Protein AF-A0A3D2M8U8-F1 (afdb_monomer_lite)

Structure (mmCIF, N/CA/C/O backbone):
data_AF-A0A3D2M8U8-F1
#
_entry.id   AF-A0A3D2M8U8-F1
#
loop_
_atom_site.group_PDB
_atom_site.id
_atom_site.type_symbol
_atom_site.label_atom_id
_atom_site.label_alt_id
_atom_site.label_comp_id
_atom_site.label_asym_id
_atom_site.label_entity_id
_atom_site.label_seq_id
_atom_site.pdbx_PDB_ins_code
_atom_site.Cartn_x
_atom_site.Cartn_y
_atom_site.Cartn_z
_atom_site.occupancy
_atom_site.B_iso_or_equiv
_atom_site.auth_seq_id
_atom_site.auth_comp_id
_atom_site.auth_asym_id
_atom_site.auth_atom_id
_atom_site.pdbx_PDB_model_num
ATOM 1 N N . ASP A 1 1 ? -4.010 27.817 -15.204 1.00 66.69 1 ASP A N 1
ATOM 2 C CA . ASP A 1 1 ? -3.004 28.744 -15.744 1.00 66.69 1 ASP A CA 1
ATOM 3 C C . ASP A 1 1 ? -1.740 27.950 -16.060 1.00 66.69 1 ASP A C 1
ATOM 5 O O . ASP A 1 1 ? -1.414 27.057 -15.284 1.00 66.69 1 ASP A O 1
ATOM 9 N N . SER A 1 2 ? -1.102 28.174 -17.210 1.00 85.62 2 SER A N 1
ATOM 10 C CA . SER A 1 2 ? 0.098 27.435 -17.649 1.00 85.62 2 SER A CA 1
ATOM 11 C C . SER A 1 2 ? 0.941 28.288 -18.600 1.00 85.62 2 SER A C 1
ATOM 13 O O . SER A 1 2 ? 0.412 28.808 -19.581 1.00 85.62 2 SER A O 1
ATOM 15 N N . ILE A 1 3 ? 2.248 28.400 -18.341 1.00 85.50 3 ILE A N 1
ATOM 16 C CA . ILE A 1 3 ? 3.205 29.137 -19.183 1.00 85.50 3 ILE A CA 1
ATOM 17 C C . ILE A 1 3 ? 3.932 28.210 -20.168 1.00 85.50 3 ILE A C 1
ATOM 19 O O . ILE A 1 3 ? 3.956 26.991 -19.999 1.00 85.50 3 ILE A O 1
ATOM 23 N N . ARG A 1 4 ? 4.545 28.790 -21.207 1.00 80.75 4 ARG A N 1
ATOM 24 C CA . ARG A 1 4 ? 5.290 28.039 -22.228 1.00 80.75 4 ARG A CA 1
ATOM 25 C C . ARG A 1 4 ? 6.504 27.329 -21.615 1.00 80.75 4 ARG A C 1
ATOM 27 O O . ARG A 1 4 ? 7.281 27.945 -20.892 1.00 80.75 4 ARG A O 1
ATOM 34 N N . ALA A 1 5 ? 6.678 26.051 -21.947 1.00 79.88 5 ALA A N 1
ATOM 35 C CA . ALA A 1 5 ? 7.803 25.250 -21.475 1.00 79.88 5 ALA A CA 1
ATOM 36 C C . ALA A 1 5 ? 9.150 25.786 -21.994 1.00 79.88 5 ALA A C 1
ATOM 38 O O . ALA A 1 5 ? 9.276 26.140 -23.168 1.00 79.88 5 ALA A O 1
ATOM 39 N N . ALA A 1 6 ? 10.156 25.809 -21.115 1.00 79.38 6 ALA A N 1
ATOM 40 C CA . ALA A 1 6 ? 11.517 26.241 -21.438 1.00 79.38 6 ALA A CA 1
ATOM 41 C C . ALA A 1 6 ? 12.310 25.202 -22.260 1.00 79.38 6 ALA A C 1
ATOM 43 O O . ALA A 1 6 ? 13.273 25.557 -22.932 1.00 79.38 6 ALA A O 1
ATOM 44 N N . ILE A 1 7 ? 11.900 23.929 -22.225 1.00 70.75 7 ILE A N 1
ATOM 45 C CA . ILE A 1 7 ? 12.512 22.803 -22.945 1.00 70.75 7 ILE A CA 1
ATOM 46 C C . ILE A 1 7 ? 11.401 22.081 -23.716 1.00 70.75 7 ILE A C 1
ATOM 48 O O . ILE A 1 7 ? 10.282 21.967 -23.211 1.00 70.75 7 ILE A O 1
ATOM 52 N N . SER A 1 8 ? 11.692 21.620 -24.940 1.00 65.94 8 SER A N 1
ATOM 53 C CA . SER A 1 8 ? 10.714 20.874 -25.740 1.00 65.94 8 SER A CA 1
ATOM 54 C C . SER A 1 8 ? 10.258 19.609 -24.992 1.00 65.94 8 SER A C 1
ATOM 56 O O . SER A 1 8 ? 11.112 18.837 -24.550 1.00 65.94 8 SER A O 1
ATOM 58 N N . PRO A 1 9 ? 8.942 19.354 -24.871 1.00 64.75 9 PRO A N 1
ATOM 59 C CA . PRO A 1 9 ? 8.404 18.166 -24.205 1.00 64.75 9 PRO A CA 1
ATOM 60 C C . PRO A 1 9 ? 8.721 16.840 -24.927 1.00 64.75 9 PRO A C 1
ATOM 62 O O . PRO A 1 9 ? 8.415 15.774 -24.393 1.00 64.75 9 PRO A O 1
ATOM 65 N N . ASP A 1 10 ? 9.341 16.881 -26.111 1.00 65.06 10 ASP A N 1
ATOM 66 C CA . ASP A 1 10 ? 9.579 15.700 -26.952 1.00 65.06 10 ASP A CA 1
ATOM 67 C C . ASP A 1 10 ? 10.734 14.790 -26.505 1.00 65.06 10 ASP A C 1
ATOM 69 O O . ASP A 1 10 ? 10.856 13.676 -27.009 1.00 65.06 10 ASP A O 1
ATOM 73 N N . MET A 1 11 ? 11.547 15.179 -25.520 1.00 70.62 11 MET A N 1
ATOM 74 C CA . MET A 1 11 ? 12.646 14.334 -25.027 1.00 70.62 11 MET A CA 1
ATOM 75 C C . MET A 1 11 ? 12.288 13.641 -23.708 1.00 70.62 11 MET A C 1
ATOM 77 O O . MET A 1 11 ? 12.948 13.842 -22.692 1.00 70.62 11 MET A O 1
ATOM 81 N N . ASN A 1 12 ? 11.245 12.803 -23.709 1.00 81.31 12 ASN A N 1
ATOM 82 C CA . ASN A 1 12 ? 11.076 11.796 -22.657 1.00 81.31 12 ASN A CA 1
ATOM 83 C C . ASN A 1 12 ? 11.647 10.453 -23.151 1.00 81.31 12 ASN A C 1
ATOM 85 O O . ASN A 1 12 ? 10.945 9.735 -23.873 1.00 81.31 12 ASN A O 1
ATOM 89 N N . PRO A 1 13 ? 12.880 10.081 -22.753 1.00 83.44 13 PRO A N 1
ATOM 90 C CA . PRO A 1 13 ? 13.528 8.858 -23.228 1.00 83.44 13 PRO A CA 1
ATOM 91 C C . PRO A 1 13 ? 12.806 7.585 -22.768 1.00 83.44 13 PRO A C 1
ATOM 93 O O . PRO A 1 13 ? 13.017 6.528 -23.347 1.00 83.44 13 PRO A O 1
ATOM 96 N N . PHE A 1 14 ? 11.922 7.672 -21.769 1.00 87.25 14 PHE A N 1
ATOM 97 C CA . PHE A 1 14 ? 11.178 6.531 -21.238 1.00 87.25 14 PHE A CA 1
ATOM 98 C C . PHE A 1 14 ? 9.854 6.283 -21.966 1.00 87.25 14 PHE A C 1
ATOM 100 O O . PHE A 1 14 ? 9.321 5.176 -21.901 1.00 87.25 14 PHE A O 1
ATOM 107 N N . LYS A 1 15 ? 9.319 7.289 -22.674 1.00 90.00 15 LYS A N 1
ATOM 108 C CA . LYS A 1 15 ? 7.995 7.242 -23.318 1.00 90.00 15 LYS A CA 1
ATOM 109 C C . LYS A 1 15 ? 7.766 5.996 -24.193 1.00 90.00 15 LYS A C 1
ATOM 111 O O . LYS A 1 15 ? 6.677 5.435 -24.080 1.00 90.00 15 LYS A O 1
ATOM 116 N N . PRO A 1 16 ? 8.736 5.514 -24.998 1.00 90.81 16 PRO A N 1
ATOM 117 C CA . PRO A 1 16 ? 8.553 4.303 -25.807 1.00 90.81 16 PRO A CA 1
ATOM 118 C C . PRO A 1 16 ? 8.338 3.025 -24.985 1.00 90.81 16 PRO A C 1
ATOM 120 O O . PRO A 1 16 ? 7.765 2.063 -25.485 1.00 90.81 16 PRO A O 1
ATOM 123 N N . PHE A 1 17 ? 8.789 3.011 -23.731 1.00 93.62 17 PHE A N 1
ATOM 124 C CA . PHE A 1 17 ? 8.821 1.824 -22.879 1.00 93.62 17 PHE A CA 1
ATOM 125 C C . PHE A 1 17 ? 7.648 1.762 -21.893 1.00 93.62 17 PHE A C 1
ATOM 127 O O . PHE A 1 17 ? 7.346 0.688 -21.380 1.00 93.62 17 PHE A O 1
ATOM 134 N N . LEU A 1 18 ? 6.972 2.888 -21.627 1.00 94.06 18 LEU A N 1
ATOM 135 C CA . LEU A 1 18 ? 5.972 2.996 -20.555 1.00 94.06 18 LEU A CA 1
ATOM 136 C C . LEU A 1 18 ? 4.838 1.971 -20.668 1.00 94.06 18 LEU A C 1
ATOM 138 O O . LEU A 1 18 ? 4.441 1.411 -19.652 1.00 94.06 18 LEU A O 1
ATOM 142 N N . THR A 1 19 ? 4.329 1.712 -21.875 1.00 95.94 19 THR A N 1
ATOM 143 C CA . THR A 1 19 ? 3.234 0.748 -22.083 1.00 95.94 19 THR A CA 1
ATOM 144 C C . THR A 1 19 ? 3.642 -0.667 -21.672 1.00 95.94 19 THR A C 1
ATOM 146 O O . THR A 1 19 ? 2.922 -1.315 -20.917 1.00 95.94 19 THR A O 1
ATOM 149 N N . GLU A 1 20 ? 4.812 -1.127 -22.119 1.00 96.38 20 GLU A N 1
ATOM 150 C CA . GLU A 1 20 ? 5.330 -2.465 -21.806 1.00 96.38 20 GLU A CA 1
ATOM 151 C C . GLU A 1 20 ? 5.696 -2.589 -20.322 1.00 96.38 20 GLU A C 1
ATOM 153 O O . GLU A 1 20 ? 5.312 -3.553 -19.663 1.00 96.38 20 GLU A O 1
ATOM 158 N N . LEU A 1 21 ? 6.395 -1.590 -19.767 1.00 97.56 21 LEU A N 1
ATOM 159 C CA . LEU A 1 21 ? 6.767 -1.581 -18.350 1.00 97.56 21 LEU A CA 1
ATOM 160 C C . LEU A 1 21 ? 5.536 -1.614 -17.445 1.00 97.56 21 LEU A C 1
ATOM 162 O O . LEU A 1 21 ? 5.525 -2.338 -16.450 1.00 97.56 21 LEU A O 1
ATOM 166 N N . LYS A 1 22 ? 4.482 -0.877 -17.814 1.00 97.75 22 LYS A N 1
ATOM 167 C CA . LYS A 1 22 ? 3.210 -0.887 -17.094 1.00 97.75 22 LYS A CA 1
ATOM 168 C C . LYS A 1 22 ? 2.547 -2.262 -17.149 1.00 97.75 22 LYS A C 1
ATOM 170 O O . LYS A 1 22 ? 2.169 -2.766 -16.099 1.00 97.75 22 LYS A O 1
ATOM 175 N N . ALA A 1 23 ? 2.471 -2.893 -18.321 1.00 98.19 23 ALA A N 1
ATOM 176 C CA . ALA A 1 23 ? 1.875 -4.223 -18.456 1.00 98.19 23 ALA A CA 1
ATOM 177 C C . ALA A 1 23 ? 2.612 -5.282 -17.614 1.00 98.19 23 ALA A C 1
ATOM 179 O O . ALA A 1 23 ? 1.981 -6.090 -16.934 1.00 98.19 23 ALA A O 1
ATOM 180 N N . ARG A 1 24 ? 3.952 -5.257 -17.604 1.00 98.06 24 ARG A N 1
ATOM 181 C CA . ARG A 1 24 ? 4.762 -6.173 -16.780 1.00 98.06 24 ARG A CA 1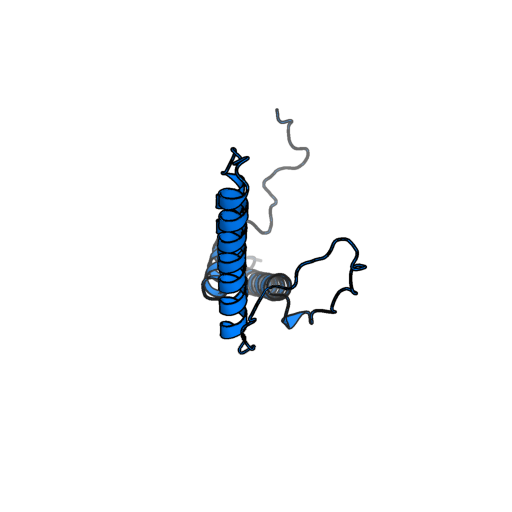
ATOM 182 C C . ARG A 1 24 ? 4.599 -5.930 -15.287 1.00 98.06 24 ARG A C 1
ATOM 184 O O . ARG A 1 24 ? 4.499 -6.889 -14.524 1.00 98.06 24 ARG A O 1
ATOM 191 N N . HIS A 1 25 ? 4.578 -4.663 -14.883 1.00 98.12 25 HIS A N 1
ATOM 192 C CA . HIS A 1 25 ? 4.306 -4.271 -13.508 1.00 98.12 25 HIS A CA 1
ATOM 193 C C . HIS A 1 25 ? 2.931 -4.769 -13.056 1.00 98.12 25 HIS A C 1
ATOM 195 O O . HIS A 1 25 ? 2.838 -5.461 -12.047 1.00 98.12 25 HIS A O 1
ATOM 201 N N . GLU A 1 26 ? 1.880 -4.478 -13.826 1.00 98.06 26 GLU A N 1
ATOM 202 C CA . GLU A 1 26 ? 0.510 -4.911 -13.532 1.00 98.06 26 GLU A CA 1
ATOM 203 C C . GLU A 1 26 ? 0.425 -6.436 -13.418 1.00 98.06 26 GLU A C 1
ATOM 205 O O . GLU A 1 26 ? -0.136 -6.941 -12.451 1.00 98.06 26 GLU A O 1
ATOM 210 N N . ALA A 1 27 ? 1.058 -7.181 -14.329 1.00 98.00 27 ALA A N 1
ATOM 211 C CA . ALA A 1 27 ? 1.087 -8.641 -14.267 1.00 98.00 27 ALA A CA 1
ATOM 212 C C . ALA A 1 27 ? 1.742 -9.183 -12.982 1.00 98.00 27 ALA A C 1
ATOM 214 O O . ALA A 1 27 ? 1.296 -10.199 -12.453 1.00 98.00 27 ALA A O 1
ATOM 215 N N . ARG A 1 28 ? 2.787 -8.524 -12.460 1.00 97.19 28 ARG A N 1
ATOM 216 C CA . ARG A 1 28 ? 3.452 -8.941 -11.212 1.00 97.19 28 ARG A CA 1
ATOM 217 C C . ARG A 1 28 ? 2.685 -8.545 -9.961 1.00 97.19 28 ARG A C 1
ATOM 219 O O . ARG A 1 28 ? 2.728 -9.277 -8.975 1.00 97.19 28 ARG A O 1
ATOM 226 N N . THR A 1 29 ? 2.052 -7.377 -9.971 1.00 97.94 29 THR A N 1
ATOM 227 C CA . THR A 1 29 ? 1.417 -6.812 -8.777 1.00 97.94 29 THR A CA 1
ATOM 228 C C . THR A 1 29 ? -0.045 -7.199 -8.630 1.00 97.94 29 THR A C 1
ATOM 230 O O . THR A 1 29 ? -0.566 -7.093 -7.523 1.00 97.94 29 THR A O 1
ATOM 233 N N . ASN A 1 30 ? -0.696 -7.699 -9.688 1.00 97.25 30 ASN A N 1
ATOM 234 C CA . ASN A 1 30 ? -2.116 -8.055 -9.662 1.00 97.25 30 ASN A CA 1
ATOM 235 C C . ASN A 1 30 ? -2.476 -9.011 -8.515 1.00 97.25 30 ASN A C 1
ATOM 237 O O . ASN A 1 30 ? -3.431 -8.746 -7.783 1.00 97.25 30 ASN A O 1
ATOM 241 N N . ASP A 1 31 ? -1.665 -10.058 -8.340 1.00 93.56 31 ASP A N 1
ATOM 242 C CA . ASP A 1 31 ? -1.870 -11.117 -7.343 1.00 93.56 31 ASP A CA 1
ATOM 243 C C . ASP A 1 31 ? -0.831 -11.071 -6.206 1.00 93.56 31 ASP A C 1
ATOM 245 O O . ASP A 1 31 ? -0.752 -11.987 -5.386 1.00 93.56 31 ASP A O 1
ATOM 249 N N . ASN A 1 32 ? -0.004 -10.021 -6.145 1.00 96.81 32 ASN A N 1
ATOM 250 C CA . ASN A 1 32 ? 0.972 -9.871 -5.072 1.00 96.81 32 ASN A CA 1
ATOM 251 C C . ASN A 1 32 ? 0.259 -9.468 -3.762 1.00 96.81 32 ASN A C 1
ATOM 253 O O . ASN A 1 32 ? -0.425 -8.440 -3.755 1.00 96.81 32 ASN A O 1
ATOM 257 N N . PRO A 1 33 ? 0.443 -10.206 -2.650 1.00 97.12 33 PRO A N 1
ATOM 258 C CA . PRO A 1 33 ? -0.274 -9.943 -1.402 1.00 97.12 33 PRO A CA 1
ATOM 259 C C . PRO A 1 33 ? -0.107 -8.527 -0.847 1.00 97.12 33 PRO A C 1
ATOM 261 O O . PRO A 1 33 ? -1.084 -7.951 -0.371 1.00 97.12 33 PRO A O 1
ATOM 264 N N . ASP A 1 34 ? 1.093 -7.946 -0.934 1.00 96.44 34 ASP A N 1
ATOM 265 C CA . ASP A 1 34 ? 1.360 -6.595 -0.436 1.00 96.44 34 ASP A CA 1
ATOM 266 C C . ASP A 1 34 ? 0.603 -5.543 -1.256 1.00 96.44 34 ASP A C 1
ATOM 268 O O . ASP A 1 34 ? -0.048 -4.664 -0.692 1.00 96.44 34 ASP A O 1
ATOM 272 N N . PHE A 1 35 ? 0.609 -5.666 -2.587 1.00 97.81 35 PHE A N 1
ATOM 273 C CA . PHE A 1 35 ? -0.113 -4.742 -3.469 1.00 97.81 35 PHE A CA 1
ATOM 274 C C . PHE A 1 35 ? -1.634 -4.895 -3.365 1.00 97.81 35 PHE A C 1
ATOM 276 O O . PHE A 1 35 ? -2.351 -3.890 -3.402 1.00 97.81 35 PHE A O 1
ATOM 283 N N . VAL A 1 36 ? -2.135 -6.125 -3.199 1.00 97.50 36 VAL A N 1
ATOM 284 C CA . VAL A 1 36 ? -3.554 -6.386 -2.911 1.00 97.50 36 VAL A CA 1
ATOM 285 C C . VAL A 1 36 ? -3.948 -5.709 -1.598 1.00 97.50 36 VAL A C 1
ATOM 287 O O . VAL A 1 36 ? -4.881 -4.907 -1.586 1.00 97.50 36 VAL A O 1
ATOM 290 N N . PHE A 1 37 ? -3.180 -5.931 -0.527 1.00 97.50 37 PHE A N 1
ATOM 291 C CA . PHE A 1 37 ? -3.409 -5.297 0.770 1.00 97.50 37 PHE A CA 1
ATOM 292 C C . PHE A 1 37 ? -3.411 -3.767 0.682 1.00 97.50 37 PHE A C 1
ATOM 294 O O . PHE A 1 37 ? -4.317 -3.125 1.215 1.00 97.50 37 PHE A O 1
ATOM 301 N N . THR A 1 38 ? -2.442 -3.155 -0.011 1.00 96.75 38 THR A N 1
ATOM 302 C CA . THR A 1 38 ? -2.414 -1.694 -0.171 1.00 96.75 38 THR A CA 1
ATOM 303 C C . THR A 1 38 ? -3.653 -1.186 -0.905 1.00 96.75 38 THR A C 1
ATOM 305 O O . THR A 1 38 ? -4.245 -0.194 -0.478 1.00 96.75 38 THR A O 1
ATOM 308 N N . ARG A 1 39 ? -4.071 -1.840 -1.996 1.00 97.88 39 ARG A N 1
ATOM 309 C CA . ARG A 1 39 ? -5.256 -1.426 -2.761 1.00 97.88 39 ARG A CA 1
ATOM 310 C C . ARG A 1 39 ? -6.528 -1.524 -1.922 1.00 97.88 39 ARG A C 1
ATOM 312 O O . ARG A 1 39 ? -7.326 -0.588 -1.931 1.00 97.88 39 ARG A O 1
ATOM 319 N N . ASP A 1 40 ? -6.687 -2.601 -1.165 1.00 98.00 40 ASP A N 1
ATOM 320 C CA . ASP A 1 40 ? -7.860 -2.803 -0.313 1.00 98.00 40 ASP A CA 1
ATOM 321 C C . ASP A 1 40 ? -7.873 -1.822 0.869 1.00 98.00 40 ASP A C 1
ATOM 323 O O . ASP A 1 40 ? -8.913 -1.249 1.205 1.00 98.00 40 ASP A O 1
ATOM 327 N N . ARG A 1 41 ? -6.701 -1.540 1.456 1.00 97.31 41 ARG A N 1
ATOM 328 C CA . ARG A 1 41 ? -6.541 -0.504 2.485 1.00 97.31 41 ARG A CA 1
ATOM 329 C C . ARG A 1 41 ? -6.861 0.885 1.936 1.00 97.31 41 ARG A C 1
ATOM 331 O O . ARG A 1 41 ? -7.559 1.643 2.604 1.00 97.31 41 ARG A O 1
ATOM 338 N N . LEU A 1 42 ? -6.405 1.208 0.725 1.00 97.62 42 LEU A N 1
ATOM 339 C CA . LEU A 1 42 ? -6.733 2.466 0.052 1.00 97.62 42 LEU A CA 1
ATOM 340 C C . LEU A 1 42 ? -8.242 2.590 -0.184 1.00 97.62 42 LEU A C 1
ATOM 342 O O . LEU A 1 42 ? -8.801 3.649 0.088 1.00 97.62 42 LEU A O 1
ATOM 346 N N . ALA A 1 43 ? -8.901 1.522 -0.640 1.00 98.06 43 ALA A N 1
ATOM 347 C CA . ALA A 1 43 ? -10.348 1.508 -0.845 1.00 98.06 43 ALA A CA 1
ATOM 348 C C . ALA A 1 43 ? -11.113 1.758 0.466 1.00 98.06 43 ALA A C 1
ATOM 350 O O . ALA A 1 43 ? -12.027 2.582 0.494 1.00 98.06 43 ALA A O 1
ATOM 351 N N . LEU A 1 44 ? -10.695 1.121 1.569 1.00 97.62 44 LEU A N 1
ATOM 352 C CA . LEU A 1 44 ? -11.252 1.383 2.900 1.00 97.62 44 LEU A CA 1
ATOM 353 C C . LEU A 1 44 ? -11.037 2.841 3.322 1.00 97.62 44 LEU A C 1
ATOM 355 O O . LEU A 1 44 ? -11.969 3.490 3.787 1.00 97.62 44 LEU A O 1
ATOM 359 N N . THR A 1 45 ? -9.827 3.379 3.153 1.00 96.88 45 THR A N 1
ATOM 360 C CA . THR A 1 45 ? -9.546 4.785 3.471 1.00 96.88 45 THR A CA 1
ATOM 361 C C . THR A 1 45 ? -10.426 5.722 2.652 1.00 96.88 45 THR A C 1
ATOM 363 O O . THR A 1 45 ? -11.014 6.634 3.223 1.00 96.88 45 THR A O 1
ATOM 366 N N . GLN A 1 46 ? -10.571 5.486 1.347 1.00 97.31 46 GLN A N 1
ATOM 367 C CA . GLN A 1 46 ? -11.436 6.288 0.481 1.00 97.31 46 GLN A CA 1
ATOM 368 C C . GLN A 1 46 ? -12.886 6.264 0.969 1.00 97.31 46 GLN A C 1
ATOM 370 O O . GLN A 1 46 ? -13.475 7.328 1.162 1.00 97.31 46 GLN A O 1
ATOM 375 N N . GLU A 1 47 ? -13.433 5.080 1.252 1.00 96.31 47 GLU A N 1
ATOM 376 C CA . GLU A 1 47 ? -14.779 4.921 1.812 1.00 96.31 47 GLU A CA 1
ATOM 377 C C . GLU A 1 47 ? -14.968 5.750 3.091 1.00 96.31 47 GLU A C 1
ATOM 379 O O . GLU A 1 47 ? -15.921 6.522 3.185 1.00 96.31 47 GLU A O 1
ATOM 384 N N . LEU A 1 48 ? -14.029 5.658 4.037 1.00 95.44 48 LEU A N 1
ATOM 385 C CA . LEU A 1 48 ? -14.095 6.402 5.298 1.00 95.44 48 LEU A CA 1
ATOM 386 C C . LEU A 1 48 ? -13.934 7.915 5.100 1.00 95.44 48 LEU A C 1
ATOM 388 O O . LEU A 1 48 ? -14.598 8.693 5.776 1.00 95.44 48 LEU A O 1
ATOM 392 N N . THR A 1 49 ? -13.093 8.358 4.161 1.00 95.19 49 THR A N 1
ATOM 393 C CA . THR A 1 49 ? -12.930 9.793 3.858 1.00 95.19 49 THR A CA 1
ATOM 394 C C . THR A 1 49 ? -14.148 10.410 3.175 1.00 95.19 49 THR A C 1
ATOM 396 O O . THR A 1 49 ? -14.346 11.621 3.262 1.00 95.19 49 THR A O 1
ATOM 399 N N . HIS A 1 50 ? -14.974 9.604 2.502 1.00 95.88 50 HIS A N 1
ATOM 400 C CA . HIS A 1 50 ? -16.229 10.066 1.910 1.00 95.88 50 HIS A CA 1
ATOM 401 C C . HIS A 1 50 ? -17.332 10.300 2.954 1.00 95.88 50 HIS A C 1
ATOM 403 O O . HIS A 1 50 ? -18.322 10.970 2.648 1.00 95.88 50 HIS A O 1
ATOM 409 N N . GLU A 1 51 ? -17.174 9.801 4.183 1.00 92.75 51 GLU A N 1
ATOM 410 C CA . GLU A 1 51 ? -18.092 10.075 5.284 1.00 92.75 51 GLU A CA 1
ATOM 411 C C . GLU A 1 51 ? -17.872 11.502 5.816 1.00 92.75 51 GLU A C 1
ATOM 413 O O . GLU A 1 51 ? -16.943 11.791 6.565 1.00 92.75 51 GLU A O 1
ATOM 418 N N . THR A 1 52 ? -18.746 12.427 5.418 1.00 95.12 52 THR A N 1
ATOM 419 C CA . THR A 1 52 ? -18.653 13.856 5.782 1.00 95.12 52 THR A CA 1
ATOM 420 C C . THR A 1 52 ? -19.458 14.228 7.026 1.00 95.12 52 THR A C 1
ATOM 422 O O . THR A 1 52 ? -19.471 15.388 7.441 1.00 95.12 52 THR A O 1
ATOM 425 N N . THR A 1 53 ? -20.147 13.263 7.633 1.00 94.25 53 THR A N 1
ATOM 426 C CA . THR A 1 53 ? -21.020 13.470 8.791 1.00 94.25 53 THR A CA 1
ATOM 427 C C . THR A 1 53 ? -20.615 12.558 9.931 1.00 94.25 53 THR A C 1
ATOM 429 O O . THR A 1 53 ? -20.358 11.383 9.708 1.00 94.25 53 THR A O 1
ATOM 432 N N . ILE A 1 54 ? -20.647 13.069 11.160 1.00 93.06 54 ILE A N 1
ATOM 433 C CA . ILE A 1 54 ? -20.300 12.301 12.355 1.00 93.06 54 ILE A CA 1
ATOM 434 C C . ILE A 1 54 ? -21.497 12.202 13.304 1.00 93.06 54 ILE A C 1
ATOM 436 O O . ILE A 1 54 ? -22.174 13.191 13.589 1.00 93.06 54 ILE A O 1
ATOM 440 N N . SER A 1 55 ? -21.774 10.996 13.805 1.00 95.19 55 SER A N 1
ATOM 441 C CA . SER A 1 55 ? -22.785 10.787 14.847 1.00 95.19 55 SER A CA 1
ATOM 442 C C . SER A 1 55 ? -22.282 11.308 16.195 1.00 95.19 55 SER A C 1
ATOM 444 O O . SER A 1 55 ? -21.173 10.981 16.605 1.00 95.19 55 SER A O 1
ATOM 446 N N . LEU A 1 56 ? -23.126 12.039 16.927 1.00 96.31 56 LEU A N 1
ATOM 447 C CA . LEU A 1 56 ? -22.857 12.430 18.319 1.00 96.31 56 LEU A CA 1
ATOM 448 C C . LEU A 1 56 ? -23.367 11.406 19.347 1.00 96.31 56 LEU A C 1
ATOM 450 O O . LEU A 1 56 ? -23.123 11.554 20.538 1.00 96.31 56 LEU A O 1
ATOM 454 N N . ASN A 1 57 ? -24.088 10.371 18.906 1.00 98.25 57 ASN A N 1
ATOM 455 C CA . ASN A 1 57 ? -24.499 9.276 19.781 1.00 98.25 57 ASN A CA 1
ATOM 456 C C . ASN A 1 57 ? -23.314 8.329 20.034 1.00 98.25 57 ASN A C 1
ATOM 458 O O . ASN A 1 57 ? -22.717 7.825 19.078 1.00 98.25 57 ASN A O 1
ATOM 462 N N . GLU A 1 58 ? -23.013 8.092 21.312 1.00 97.38 58 GLU A N 1
ATOM 463 C CA . GLU A 1 58 ? -21.874 7.287 21.761 1.00 97.38 58 GLU A CA 1
ATOM 464 C C . GLU A 1 58 ? -21.942 5.840 21.263 1.00 97.38 58 GLU A C 1
ATOM 466 O O . GLU A 1 58 ? -20.985 5.365 20.654 1.00 97.38 58 GLU A O 1
ATOM 471 N N . ASP A 1 59 ? -23.077 5.161 21.440 1.00 97.75 59 ASP A N 1
ATOM 472 C CA . ASP A 1 59 ? -23.230 3.754 21.048 1.00 97.75 59 ASP A CA 1
ATOM 473 C C . ASP A 1 59 ? -22.986 3.560 19.546 1.00 97.75 59 ASP A C 1
ATOM 475 O O . ASP A 1 59 ? -22.270 2.649 19.123 1.00 97.75 59 ASP A O 1
ATOM 479 N N . LYS A 1 60 ? -23.517 4.470 18.717 1.00 97.25 60 LYS A N 1
ATOM 480 C CA . LYS A 1 60 ? -23.279 4.472 17.266 1.00 97.25 60 LYS A CA 1
ATOM 481 C C . LYS A 1 60 ? -21.805 4.677 16.927 1.00 97.25 60 LYS A C 1
ATOM 483 O O . LYS A 1 60 ? -21.311 4.032 16.003 1.00 97.25 60 LYS A O 1
ATOM 488 N N . ARG A 1 61 ? -21.115 5.563 17.651 1.00 96.56 61 ARG A N 1
ATOM 489 C CA . ARG A 1 61 ? -19.685 5.841 17.455 1.00 96.56 61 ARG A CA 1
ATOM 490 C C . ARG A 1 61 ? -18.825 4.640 17.834 1.00 96.56 61 ARG A C 1
ATOM 492 O O . ARG A 1 61 ? -17.960 4.266 17.049 1.00 96.56 61 ARG A O 1
ATOM 499 N N . ARG A 1 62 ? -19.105 3.999 18.971 1.00 96.50 62 ARG A N 1
ATOM 500 C CA . ARG A 1 62 ? -18.399 2.790 19.417 1.00 96.50 62 ARG A CA 1
ATOM 501 C C . ARG A 1 62 ? -18.586 1.641 18.427 1.00 96.50 62 ARG A C 1
ATOM 503 O O . ARG A 1 62 ? -17.604 1.073 17.968 1.00 96.50 62 ARG A O 1
ATOM 510 N N . ALA A 1 63 ? -19.821 1.391 17.993 1.00 96.50 63 ALA A N 1
ATOM 511 C CA . ALA A 1 63 ? -20.096 0.360 16.996 1.00 96.50 63 ALA A CA 1
ATOM 512 C C . ALA A 1 63 ? -19.437 0.660 15.635 1.00 96.50 63 ALA A C 1
ATOM 514 O O . ALA A 1 63 ? -19.040 -0.256 14.923 1.00 96.50 63 ALA A O 1
ATOM 515 N N . GLN A 1 64 ? -19.348 1.932 15.226 1.00 95.25 64 GLN A N 1
ATOM 516 C CA . GLN A 1 64 ? -18.629 2.323 14.007 1.00 95.25 64 GLN A CA 1
ATOM 517 C C . GLN A 1 64 ? -17.132 2.044 14.127 1.00 95.25 64 GLN A C 1
ATOM 519 O O . GLN A 1 64 ? -16.557 1.479 13.202 1.00 95.25 64 GLN A O 1
ATOM 524 N N . GLN A 1 65 ? -16.527 2.406 15.258 1.00 94.69 65 GLN A N 1
ATOM 525 C CA . GLN A 1 65 ? -15.122 2.132 15.530 1.00 94.69 65 GLN A CA 1
ATOM 526 C C . GLN A 1 65 ? -14.829 0.627 15.484 1.00 94.69 65 GLN A C 1
ATOM 528 O O . GLN A 1 65 ? -13.944 0.218 14.741 1.00 94.69 65 GLN A O 1
ATOM 533 N N . GLU A 1 66 ? -15.617 -0.191 16.185 1.00 95.62 66 GLU A N 1
ATOM 534 C CA . GLU A 1 66 ? -15.460 -1.653 16.199 1.00 95.62 66 GLU A CA 1
ATOM 535 C C . GLU A 1 66 ? -15.531 -2.244 14.783 1.00 95.62 66 GLU A C 1
ATOM 537 O O . GLU A 1 66 ? -14.651 -3.004 14.387 1.00 95.62 66 GLU A O 1
ATOM 542 N N . ARG A 1 67 ? -16.501 -1.815 13.962 1.00 96.12 67 ARG A N 1
ATOM 543 C CA . ARG A 1 67 ? -16.597 -2.262 12.560 1.00 96.12 67 ARG A CA 1
ATOM 544 C C . ARG A 1 67 ? -15.375 -1.878 11.724 1.00 96.12 67 ARG A C 1
ATOM 546 O O . ARG A 1 67 ? -14.981 -2.632 10.837 1.00 96.12 67 ARG A O 1
ATOM 553 N N . ILE A 1 68 ? -14.802 -0.694 11.943 1.00 96.06 68 ILE A N 1
ATOM 554 C CA . ILE A 1 68 ? -13.604 -0.249 11.217 1.00 96.06 68 ILE A CA 1
ATOM 555 C C . ILE A 1 68 ? -12.389 -1.067 11.661 1.00 96.06 68 ILE A C 1
ATOM 557 O O . ILE A 1 68 ? -11.650 -1.550 10.804 1.00 96.06 68 ILE A O 1
ATOM 561 N N . GLU A 1 69 ? -12.214 -1.270 12.968 1.00 95.75 69 GLU A N 1
ATOM 562 C CA . GLU A 1 69 ? -11.131 -2.083 13.534 1.00 95.75 69 GLU A CA 1
ATOM 563 C C . GLU A 1 69 ? -11.199 -3.534 13.035 1.00 95.75 69 GLU A C 1
ATOM 565 O O . GLU A 1 69 ? -10.183 -4.085 12.615 1.00 95.75 69 GLU A O 1
ATOM 570 N N . GLU A 1 70 ? -12.390 -4.136 12.983 1.00 97.00 70 GLU A N 1
ATOM 571 C CA . GLU A 1 70 ? -12.602 -5.477 12.424 1.00 97.00 70 GLU A CA 1
ATOM 572 C C . GLU A 1 70 ? -12.205 -5.559 10.947 1.00 97.00 70 GLU A C 1
ATOM 574 O O . GLU A 1 70 ? -11.529 -6.505 10.534 1.00 97.00 70 GLU A O 1
ATOM 579 N N . ARG A 1 71 ? -12.582 -4.559 10.139 1.00 97.69 71 ARG A N 1
ATOM 580 C CA . ARG A 1 71 ? -12.206 -4.504 8.717 1.00 97.69 71 ARG A CA 1
ATOM 581 C C . ARG A 1 71 ? -10.699 -4.356 8.542 1.00 97.69 71 ARG A C 1
ATOM 583 O O . ARG A 1 71 ? -10.119 -5.057 7.718 1.00 97.69 71 ARG A O 1
ATOM 590 N N . GLN A 1 72 ? -10.059 -3.481 9.313 1.00 97.25 72 GLN A N 1
ATOM 591 C CA . GLN A 1 72 ? -8.606 -3.306 9.268 1.00 97.25 72 GLN A CA 1
ATOM 592 C C . GLN A 1 72 ? -7.874 -4.584 9.705 1.00 97.25 72 GLN A C 1
ATOM 594 O O . GLN A 1 72 ? -6.928 -5.004 9.039 1.00 97.25 72 GLN A O 1
ATOM 599 N N . LEU A 1 73 ? -8.347 -5.243 10.767 1.00 97.31 73 LEU A N 1
ATOM 600 C CA . LEU A 1 73 ? -7.797 -6.511 11.244 1.00 97.31 73 LEU A CA 1
ATOM 601 C C . LEU A 1 73 ? -7.943 -7.620 10.197 1.00 97.31 73 LEU A C 1
ATOM 603 O O . LEU A 1 73 ? -7.021 -8.407 10.000 1.00 97.31 73 LEU A O 1
ATOM 607 N N . ALA A 1 74 ? -9.082 -7.682 9.503 1.00 97.88 74 ALA A N 1
ATOM 608 C CA . ALA A 1 74 ? -9.304 -8.652 8.437 1.00 97.88 74 ALA A CA 1
ATOM 609 C C . ALA A 1 74 ? -8.331 -8.456 7.261 1.00 97.88 74 ALA A C 1
ATOM 611 O O . ALA A 1 74 ? -7.810 -9.444 6.736 1.00 97.88 74 ALA A O 1
ATOM 612 N N . LEU A 1 75 ? -8.049 -7.207 6.873 1.00 97.75 75 LEU A N 1
ATOM 613 C CA . LEU A 1 75 ? -7.054 -6.897 5.840 1.00 97.75 75 LEU A CA 1
ATOM 614 C C . LEU A 1 75 ? -5.648 -7.338 6.269 1.00 97.75 75 LEU A C 1
ATOM 616 O O . LEU A 1 75 ? -4.977 -8.049 5.521 1.00 97.75 75 LEU A O 1
ATOM 620 N N . GLU A 1 76 ? -5.230 -6.990 7.488 1.00 96.81 76 GLU A N 1
ATOM 621 C CA . GLU A 1 76 ? -3.927 -7.389 8.042 1.00 96.81 76 GLU A CA 1
ATOM 622 C C . GLU A 1 76 ? -3.792 -8.916 8.127 1.00 96.81 76 GLU A C 1
ATOM 624 O O . GLU A 1 76 ? -2.802 -9.490 7.684 1.00 96.81 76 GLU A O 1
ATOM 629 N N . ASN A 1 77 ? -4.820 -9.614 8.612 1.00 97.88 77 ASN A N 1
ATOM 630 C CA . ASN A 1 77 ? -4.805 -11.074 8.697 1.00 97.88 77 ASN A CA 1
ATOM 631 C C . ASN A 1 77 ? -4.812 -11.753 7.324 1.00 97.88 77 ASN A C 1
ATOM 633 O O . ASN A 1 77 ? -4.260 -12.845 7.179 1.00 97.88 77 ASN A O 1
ATOM 637 N N . THR A 1 78 ? -5.399 -11.114 6.310 1.00 97.62 78 THR A N 1
ATOM 638 C CA . THR A 1 78 ? -5.320 -11.587 4.922 1.00 97.62 78 THR A CA 1
ATOM 639 C C . THR A 1 78 ? -3.884 -11.505 4.409 1.00 97.62 78 THR A C 1
ATOM 641 O O . THR A 1 78 ? -3.386 -12.484 3.848 1.00 97.62 78 THR A O 1
ATOM 644 N N . LEU A 1 79 ? -3.191 -10.391 4.673 1.00 96.69 79 LEU A N 1
ATOM 645 C CA . LEU A 1 79 ? -1.777 -10.220 4.338 1.00 96.69 79 LEU A CA 1
ATOM 646 C C . LEU A 1 79 ? -0.896 -11.235 5.079 1.00 96.69 79 LEU A C 1
ATOM 648 O O . LEU A 1 79 ? -0.130 -11.962 4.446 1.00 96.69 79 LEU A O 1
ATOM 652 N N . ARG A 1 80 ? -1.051 -11.339 6.403 1.00 96.50 80 ARG A N 1
ATOM 653 C CA . ARG A 1 80 ? -0.299 -12.279 7.249 1.00 96.50 80 ARG A CA 1
ATOM 654 C C . ARG A 1 80 ? -0.452 -13.713 6.783 1.00 96.50 80 ARG A C 1
ATOM 656 O O . ARG A 1 80 ? 0.540 -14.398 6.558 1.00 96.50 80 ARG A O 1
ATOM 663 N N . LYS A 1 81 ? -1.686 -14.147 6.523 1.00 97.31 81 LYS A N 1
ATOM 664 C CA . LYS A 1 81 ? -1.957 -15.489 6.001 1.00 97.31 81 LYS A CA 1
ATOM 665 C C . LYS A 1 81 ? -1.272 -15.730 4.655 1.00 97.31 81 LYS A C 1
ATOM 667 O O . LYS A 1 81 ? -0.736 -16.814 4.442 1.00 97.31 81 LYS A O 1
ATOM 672 N N . ALA A 1 82 ? -1.274 -14.744 3.759 1.00 95.81 82 ALA A N 1
ATOM 673 C CA . ALA A 1 82 ? -0.590 -14.851 2.472 1.00 95.81 82 ALA A CA 1
ATOM 674 C C . ALA A 1 82 ? 0.945 -14.905 2.612 1.00 95.81 82 ALA A C 1
ATOM 676 O O . ALA A 1 82 ? 1.604 -15.537 1.789 1.00 95.81 82 ALA A O 1
ATOM 677 N N . LYS A 1 83 ? 1.502 -14.305 3.672 1.00 93.56 83 LYS A N 1
ATOM 678 C CA . LYS A 1 83 ? 2.927 -14.376 4.041 1.00 93.56 83 LYS A CA 1
ATOM 679 C C . LYS A 1 83 ? 3.299 -15.595 4.898 1.00 93.56 83 LYS A C 1
ATOM 681 O O . LYS A 1 83 ? 4.478 -15.817 5.155 1.00 93.56 83 LYS A O 1
ATOM 686 N N . GLY A 1 84 ? 2.322 -16.406 5.311 1.00 95.94 84 GLY A N 1
ATOM 687 C CA . GLY A 1 84 ? 2.545 -17.540 6.213 1.00 95.94 84 GLY A CA 1
ATOM 688 C C . GLY A 1 84 ? 2.797 -17.132 7.669 1.00 95.94 84 GLY A C 1
ATOM 689 O O . GLY A 1 84 ? 3.391 -17.896 8.425 1.00 95.94 84 GLY A O 1
ATOM 690 N N . GLU A 1 85 ? 2.368 -15.935 8.054 1.00 94.25 85 GLU A N 1
ATOM 691 C CA . GLU A 1 85 ? 2.436 -15.413 9.416 1.00 94.25 85 GLU A CA 1
ATOM 692 C C . GLU A 1 85 ? 1.157 -15.735 10.204 1.00 94.25 85 GLU A C 1
ATOM 694 O O . GLU A 1 85 ? 0.068 -15.892 9.641 1.00 94.25 85 GLU A O 1
ATOM 699 N N . GLU A 1 86 ? 1.279 -15.787 11.532 1.00 95.94 86 GLU A N 1
ATOM 700 C CA . GLU A 1 86 ? 0.147 -16.038 12.424 1.00 95.94 86 GLU A CA 1
ATOM 701 C C . GLU A 1 86 ? -0.838 -14.853 12.436 1.00 95.94 86 GLU A C 1
ATOM 703 O O . GLU A 1 86 ? -0.411 -13.699 12.613 1.00 95.94 86 GLU A O 1
ATOM 708 N N . PRO A 1 87 ? -2.156 -15.108 12.302 1.00 96.69 87 PRO A N 1
ATOM 709 C CA . PRO A 1 87 ? -3.177 -14.077 12.418 1.00 96.69 87 PRO A CA 1
ATOM 710 C C . PRO A 1 87 ? -3.140 -13.371 13.776 1.00 96.69 87 PRO A C 1
ATOM 712 O O . PRO A 1 87 ? -2.960 -13.984 14.828 1.00 96.69 87 PRO A O 1
ATOM 715 N N . LEU A 1 88 ? -3.384 -12.068 13.759 1.00 94.44 88 LEU A N 1
ATOM 716 C CA . LEU A 1 88 ? -3.576 -11.268 14.954 1.00 94.44 88 LEU A CA 1
ATOM 717 C C . LEU A 1 88 ? -4.988 -11.439 15.504 1.00 94.44 88 LEU A C 1
ATOM 719 O O . LEU A 1 88 ? -5.974 -11.460 14.764 1.00 94.44 88 LEU A O 1
ATOM 723 N N . ALA A 1 89 ? -5.084 -11.467 16.831 1.00 94.06 89 ALA A N 1
ATOM 724 C CA . ALA A 1 89 ? -6.364 -11.378 17.523 1.00 94.06 89 ALA A CA 1
ATOM 725 C C . ALA A 1 89 ? -6.924 -9.946 17.513 1.00 94.06 89 ALA A C 1
ATOM 727 O O . ALA A 1 89 ? -8.140 -9.768 17.510 1.00 94.06 89 ALA A O 1
ATOM 728 N N . LYS A 1 90 ? -6.043 -8.936 17.547 1.00 92.50 90 LYS A N 1
ATOM 729 C CA . LYS A 1 90 ? -6.359 -7.500 17.534 1.00 92.50 90 LYS A CA 1
ATOM 730 C C . LYS A 1 90 ? -5.194 -6.717 16.935 1.00 92.50 90 LYS A C 1
ATOM 732 O O . LYS A 1 90 ? -4.053 -7.166 17.023 1.00 92.50 90 LYS A O 1
ATOM 737 N N . LEU A 1 91 ? -5.486 -5.549 16.370 1.00 88.00 91 LEU A N 1
ATOM 738 C CA . LEU A 1 91 ? -4.458 -4.592 15.968 1.00 88.00 91 LEU A CA 1
ATOM 739 C C . LEU A 1 91 ? -3.833 -3.952 17.212 1.00 88.00 91 LEU A C 1
ATOM 741 O O . LEU A 1 91 ? -4.532 -3.693 18.198 1.00 88.00 91 LEU A O 1
ATOM 745 N N . GLU A 1 92 ? -2.525 -3.701 17.174 1.00 80.12 92 GLU A N 1
ATOM 746 C CA . GLU A 1 92 ? -1.886 -2.850 18.177 1.00 80.12 92 GLU A CA 1
ATOM 747 C C . GLU A 1 92 ? -2.478 -1.443 18.057 1.00 80.12 92 GLU A C 1
ATOM 749 O O . GLU A 1 92 ? -2.547 -0.873 16.968 1.00 80.12 92 GLU A O 1
ATOM 754 N N . ARG A 1 93 ? -2.960 -0.898 19.176 1.00 66.38 93 ARG A N 1
ATOM 755 C CA . ARG A 1 93 ? -3.369 0.503 19.232 1.00 66.38 93 ARG A CA 1
ATOM 756 C C . ARG A 1 93 ? -2.097 1.326 19.377 1.00 66.38 93 ARG A C 1
ATOM 758 O O . ARG A 1 93 ? -1.368 1.135 20.346 1.00 66.38 93 ARG A O 1
ATOM 765 N N . GLU A 1 94 ? -1.834 2.211 18.420 1.00 56.06 94 GLU A N 1
ATOM 766 C CA . GLU A 1 94 ? -0.837 3.266 18.595 1.00 56.06 94 GLU A CA 1
ATOM 767 C C . GLU A 1 94 ? -1.352 4.208 19.691 1.00 56.06 94 GLU A C 1
ATOM 769 O O . GLU A 1 94 ? -2.131 5.123 19.433 1.00 56.06 94 GLU A O 1
ATOM 774 N N . ASP A 1 95 ? -0.988 3.944 20.947 1.00 51.03 95 ASP A N 1
ATOM 775 C CA . ASP A 1 95 ? -1.185 4.916 22.018 1.00 51.03 95 ASP A CA 1
ATOM 776 C C . ASP A 1 95 ? -0.256 6.110 21.734 1.00 51.03 95 ASP A C 1
ATOM 778 O O . ASP A 1 95 ? 0.946 5.925 21.522 1.00 51.03 95 ASP A O 1
ATOM 782 N N . GLU A 1 96 ? -0.793 7.337 21.750 1.00 53.22 96 GLU A N 1
ATOM 783 C CA . GLU A 1 96 ? -0.074 8.595 21.446 1.00 53.22 96 GLU A CA 1
ATOM 784 C C . GLU A 1 96 ? 1.179 8.830 22.321 1.00 53.22 96 GLU A C 1
ATOM 786 O O . GLU A 1 96 ? 2.009 9.690 22.029 1.00 53.22 96 GLU A O 1
ATOM 791 N N . THR A 1 97 ? 1.329 8.073 23.409 1.00 50.97 97 THR A N 1
ATOM 792 C CA . THR A 1 97 ? 2.451 8.130 24.355 1.00 50.97 97 THR A CA 1
ATOM 793 C C . THR A 1 97 ? 3.565 7.131 24.055 1.00 50.97 97 THR A C 1
ATOM 795 O O . THR A 1 97 ? 4.588 7.142 24.744 1.00 50.97 97 THR A O 1
ATOM 798 N N . THR A 1 98 ? 3.396 6.273 23.049 1.00 50.19 98 THR A N 1
ATOM 799 C CA . THR A 1 98 ? 4.421 5.311 22.645 1.00 50.19 98 THR A CA 1
ATOM 800 C C . THR A 1 98 ? 5.473 6.072 21.834 1.00 50.19 98 THR A C 1
ATOM 802 O O . THR A 1 98 ? 5.156 6.539 20.739 1.00 50.19 98 THR A O 1
ATOM 805 N N . PRO A 1 99 ? 6.713 6.264 22.331 1.00 48.44 99 PRO A N 1
ATOM 806 C CA . PRO A 1 99 ? 7.763 6.846 21.501 1.00 48.44 99 PRO A CA 1
ATOM 807 C C . PRO A 1 99 ? 7.887 5.982 20.248 1.00 48.44 99 PRO A C 1
ATOM 809 O O . PRO A 1 99 ? 7.911 4.763 20.400 1.00 48.44 99 PRO A O 1
ATOM 812 N N . HIS A 1 100 ? 7.916 6.594 19.053 1.00 49.72 100 HIS A N 1
ATOM 813 C CA . HIS A 1 100 ? 8.106 5.902 17.772 1.00 49.72 100 HIS A CA 1
ATOM 814 C C . HIS A 1 100 ? 9.202 4.848 17.940 1.00 49.72 100 HIS A C 1
ATOM 816 O O . HIS A 1 100 ? 10.389 5.176 18.005 1.00 49.72 100 HIS A O 1
ATOM 822 N N . ILE A 1 101 ? 8.785 3.594 18.117 1.00 50.09 101 ILE A N 1
ATOM 823 C CA . ILE A 1 101 ? 9.706 2.486 18.295 1.00 50.09 101 ILE A CA 1
ATOM 824 C C . ILE A 1 101 ? 10.387 2.356 16.944 1.00 50.09 101 ILE A C 1
ATOM 826 O O . ILE A 1 101 ? 9.704 2.196 15.936 1.00 50.09 101 ILE A O 1
AT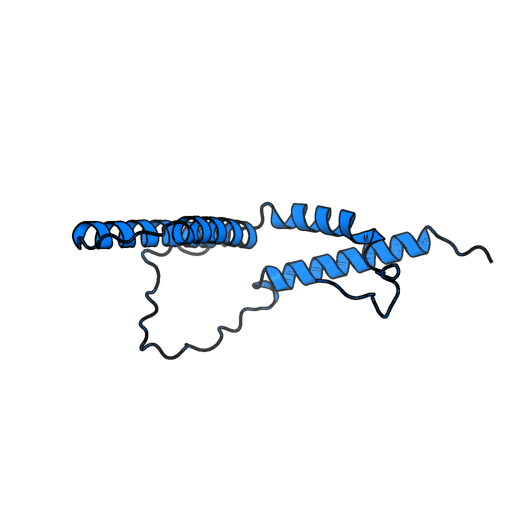OM 830 N N . GLU A 1 102 ? 11.705 2.543 16.993 1.00 50.41 102 GLU A N 1
ATOM 831 C CA . GLU A 1 102 ? 12.711 2.452 15.939 1.00 50.41 102 GLU A CA 1
ATOM 832 C C . GLU A 1 102 ? 12.196 1.868 14.629 1.00 50.41 102 GLU A C 1
ATOM 834 O O . GLU A 1 102 ? 11.641 0.768 14.641 1.00 50.41 102 GLU A O 1
ATOM 839 N N . ASP A 1 103 ? 12.468 2.568 13.518 1.00 56.59 103 ASP A N 1
ATOM 840 C CA . ASP A 1 103 ? 12.377 2.041 12.157 1.00 56.59 103 ASP A CA 1
ATOM 841 C C . ASP A 1 103 ? 12.816 0.575 12.172 1.00 56.59 103 ASP A C 1
ATOM 843 O O . ASP A 1 103 ? 14.017 0.270 12.184 1.00 56.59 103 ASP A O 1
ATOM 847 N N . LYS A 1 104 ? 11.849 -0.355 12.229 1.00 58.62 104 LYS A N 1
ATOM 848 C CA . LYS A 1 104 ? 12.142 -1.769 12.042 1.00 58.62 104 LYS A CA 1
ATOM 849 C C . LYS A 1 104 ? 12.865 -1.780 10.714 1.00 58.62 104 LYS A C 1
ATOM 851 O O . LYS A 1 104 ? 12.292 -1.360 9.714 1.00 58.62 104 LYS A O 1
ATOM 856 N N . LYS A 1 105 ? 14.141 -2.165 10.714 1.00 67.56 105 LYS A N 1
ATOM 857 C CA . LYS A 1 105 ? 14.922 -2.277 9.485 1.00 67.56 105 LYS A CA 1
ATOM 858 C C . LYS A 1 105 ? 14.293 -3.398 8.669 1.00 67.56 105 LYS A C 1
ATOM 860 O O . LYS A 1 105 ? 14.677 -4.557 8.804 1.00 67.56 105 LYS A O 1
ATOM 865 N N . ILE A 1 106 ? 13.269 -3.042 7.900 1.00 74.50 106 ILE A N 1
ATOM 866 C CA . ILE A 1 106 ? 12.632 -3.889 6.906 1.00 74.50 106 ILE A CA 1
ATOM 867 C C . ILE A 1 106 ? 13.757 -4.261 5.951 1.00 74.50 106 ILE A C 1
ATOM 869 O O . ILE A 1 106 ? 14.517 -3.392 5.504 1.00 74.50 106 ILE A O 1
ATOM 873 N N . LYS A 1 107 ? 13.940 -5.559 5.711 1.00 85.19 107 LYS A N 1
ATOM 874 C CA . LYS A 1 107 ? 14.929 -5.967 4.721 1.00 85.19 107 LYS A CA 1
ATOM 875 C C . LYS A 1 107 ? 14.474 -5.422 3.371 1.00 85.19 107 LYS A C 1
ATOM 877 O O . LYS A 1 107 ? 13.275 -5.442 3.107 1.00 85.19 107 LYS A O 1
ATOM 882 N N . PRO A 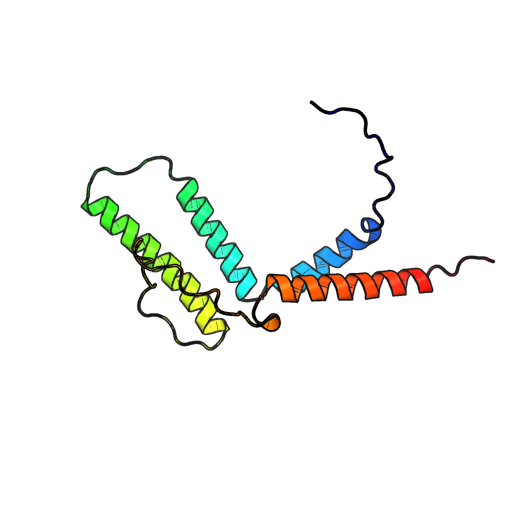1 108 ? 15.381 -4.964 2.498 1.00 82.25 108 PRO A N 1
ATOM 883 C CA . PRO A 1 108 ? 14.994 -4.443 1.189 1.00 82.25 108 PRO A CA 1
ATOM 884 C C . PRO A 1 108 ? 14.080 -5.389 0.394 1.00 82.25 108 PRO A C 1
ATOM 886 O O . PRO A 1 108 ? 13.216 -4.932 -0.348 1.00 82.25 108 PRO A O 1
ATOM 889 N N . GLU A 1 109 ? 14.253 -6.701 0.580 1.00 84.06 109 GLU A N 1
ATOM 890 C CA . GLU A 1 109 ? 13.435 -7.743 -0.050 1.00 84.06 109 GLU A CA 1
ATOM 891 C C . GLU A 1 109 ? 11.986 -7.805 0.466 1.00 84.06 109 GLU A C 1
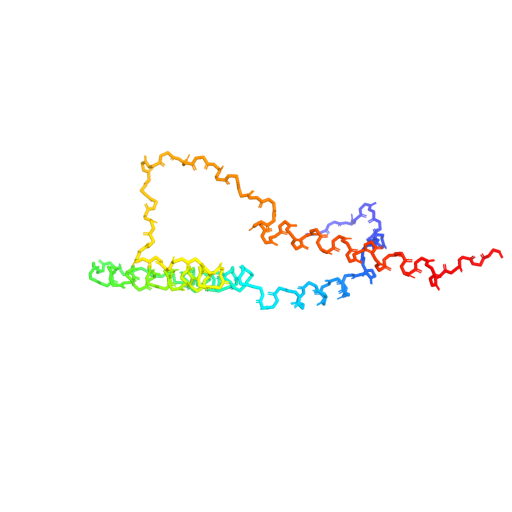ATOM 893 O O . GLU A 1 109 ? 11.101 -8.256 -0.258 1.00 84.06 109 GLU A O 1
ATOM 898 N N . ASP A 1 110 ? 11.747 -7.351 1.697 1.00 86.81 110 ASP A N 1
ATOM 899 C CA . ASP A 1 110 ? 10.435 -7.358 2.352 1.00 86.81 110 ASP A CA 1
ATOM 900 C C . ASP A 1 110 ? 9.627 -6.081 2.034 1.00 86.81 110 ASP A C 1
ATOM 902 O O . ASP A 1 110 ? 8.424 -6.022 2.296 1.00 86.81 110 ASP A O 1
ATOM 906 N N . ASP A 1 111 ? 10.264 -5.059 1.447 1.00 91.62 111 ASP A N 1
ATOM 907 C CA . ASP A 1 111 ? 9.595 -3.869 0.919 1.00 91.62 111 ASP A CA 1
ATOM 908 C C . ASP A 1 111 ? 9.127 -4.131 -0.523 1.00 91.62 111 ASP A C 1
ATOM 910 O O . ASP A 1 111 ? 9.912 -4.165 -1.481 1.00 91.62 111 ASP A O 1
ATOM 914 N N . ALA A 1 112 ? 7.815 -4.317 -0.678 1.00 93.69 112 ALA A N 1
ATOM 915 C CA . ALA A 1 112 ? 7.187 -4.614 -1.960 1.00 93.69 112 ALA A CA 1
ATOM 916 C C . ALA A 1 112 ? 7.382 -3.500 -3.002 1.00 93.69 112 ALA A C 1
ATOM 918 O O . ALA A 1 112 ? 7.558 -3.798 -4.188 1.00 93.69 112 ALA A O 1
ATOM 919 N N . TYR A 1 113 ? 7.399 -2.229 -2.586 1.00 95.06 113 TYR A N 1
ATOM 920 C CA . TYR A 1 113 ? 7.607 -1.103 -3.497 1.00 95.06 113 TYR A CA 1
ATOM 921 C C . TYR A 1 113 ? 9.050 -1.032 -3.966 1.00 95.06 113 TYR A C 1
ATOM 923 O O . TYR A 1 113 ? 9.296 -0.840 -5.160 1.00 95.06 113 TYR A O 1
ATOM 931 N N . LEU A 1 114 ? 10.001 -1.205 -3.049 1.00 95.56 114 LEU A N 1
ATOM 932 C CA . LEU A 1 114 ? 11.421 -1.211 -3.380 1.00 95.56 114 LEU A CA 1
ATOM 933 C C . LEU A 1 114 ? 11.758 -2.381 -4.310 1.00 95.56 114 LEU A C 1
ATOM 935 O O . LEU A 1 114 ? 12.384 -2.190 -5.357 1.00 95.56 114 LEU A O 1
ATOM 939 N N . SER A 1 115 ? 11.271 -3.574 -3.972 1.00 94.94 115 SER A N 1
ATOM 940 C CA . SER A 1 115 ? 11.457 -4.787 -4.768 1.00 94.94 115 SER A CA 1
ATOM 941 C C . SER A 1 115 ? 10.856 -4.661 -6.171 1.00 94.94 115 SER A C 1
ATOM 943 O O . SER A 1 115 ? 11.515 -4.992 -7.160 1.00 94.94 115 SER A O 1
ATOM 945 N N . GLU A 1 116 ? 9.627 -4.152 -6.298 1.00 96.94 116 GLU A N 1
ATOM 946 C CA . GLU A 1 116 ? 8.985 -3.971 -7.604 1.00 96.94 116 GLU A CA 1
ATOM 947 C C . GLU A 1 116 ? 9.630 -2.842 -8.419 1.00 96.94 116 GLU A C 1
ATOM 949 O O . GLU A 1 116 ? 9.810 -2.990 -9.627 1.00 96.94 116 GLU A O 1
ATOM 954 N N . SER A 1 117 ? 10.081 -1.763 -7.774 1.00 96.81 117 SER A N 1
ATOM 955 C CA . SER A 1 117 ? 10.844 -0.700 -8.445 1.00 96.81 117 SER A CA 1
ATOM 956 C C . SER A 1 117 ? 12.143 -1.241 -9.047 1.00 96.81 117 SER A C 1
ATOM 958 O O . SER A 1 117 ? 12.473 -0.933 -10.194 1.00 96.81 117 SER A O 1
ATOM 960 N N . GLY A 1 118 ? 12.849 -2.117 -8.322 1.00 96.38 118 GLY A N 1
ATOM 961 C CA . GLY A 1 118 ? 14.016 -2.829 -8.847 1.00 96.38 118 GLY A CA 1
ATOM 962 C C . GLY A 1 118 ? 13.684 -3.683 -10.076 1.00 96.38 118 GLY A C 1
ATOM 963 O O . GLY A 1 118 ? 14.412 -3.650 -11.068 1.00 96.38 118 GLY A O 1
ATOM 964 N N . ARG A 1 119 ? 12.552 -4.398 -10.061 1.00 96.69 119 ARG A N 1
ATOM 965 C CA . ARG A 1 119 ? 12.089 -5.208 -11.205 1.00 96.69 119 ARG A CA 1
ATOM 966 C C . ARG A 1 119 ? 11.729 -4.356 -12.422 1.00 96.69 119 ARG A C 1
ATOM 968 O O . ARG A 1 119 ? 12.121 -4.713 -13.530 1.00 96.69 119 ARG A O 1
ATOM 975 N N . ILE A 1 120 ? 11.065 -3.216 -12.228 1.00 97.69 120 ILE A N 1
ATOM 976 C CA . ILE A 1 120 ? 10.757 -2.260 -13.306 1.00 97.69 120 ILE A CA 1
ATOM 977 C C . ILE A 1 120 ? 12.047 -1.737 -13.953 1.00 97.69 120 ILE A C 1
ATOM 979 O O . ILE A 1 120 ? 12.125 -1.635 -15.178 1.00 97.69 120 ILE A O 1
ATOM 983 N N . LEU A 1 121 ? 13.082 -1.441 -13.159 1.00 96.25 121 LEU A N 1
ATOM 984 C CA . LEU A 1 121 ? 14.378 -1.006 -13.689 1.00 96.25 121 LEU A CA 1
ATOM 985 C C . LEU A 1 121 ? 15.075 -2.110 -14.493 1.00 96.25 121 LEU A C 1
ATOM 987 O O . LEU A 1 121 ? 15.620 -1.835 -15.562 1.00 96.25 121 LEU A O 1
ATOM 991 N N . LEU A 1 122 ? 15.031 -3.360 -14.023 1.00 96.75 122 LEU A N 1
ATOM 992 C CA . LEU A 1 122 ? 15.567 -4.500 -14.773 1.00 96.75 122 LEU A CA 1
ATOM 993 C C . LEU A 1 122 ? 14.820 -4.716 -16.096 1.00 96.75 122 LEU A C 1
ATOM 995 O O . LEU A 1 122 ? 15.460 -4.935 -17.126 1.00 96.75 122 LEU A O 1
ATOM 999 N N . ASP A 1 123 ? 13.489 -4.601 -16.094 1.00 96.75 123 ASP A N 1
ATOM 1000 C CA . ASP A 1 123 ? 12.681 -4.651 -17.316 1.00 96.75 123 ASP A CA 1
ATOM 1001 C C . ASP A 1 123 ? 13.076 -3.544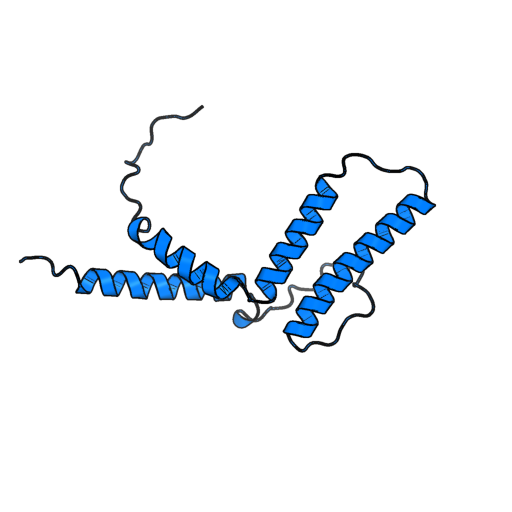 -18.290 1.00 96.75 123 ASP A C 1
ATOM 1003 O O . ASP A 1 123 ? 13.278 -3.808 -19.476 1.00 96.75 123 ASP A O 1
ATOM 1007 N N . TYR A 1 124 ? 13.234 -2.317 -17.792 1.00 95.94 124 TYR A N 1
ATOM 1008 C CA . TYR A 1 124 ? 13.645 -1.178 -18.604 1.00 95.94 124 TYR A CA 1
ATOM 1009 C C . TYR A 1 124 ? 14.998 -1.427 -19.276 1.00 95.94 124 TYR A C 1
ATOM 1011 O O . TYR A 1 124 ? 15.098 -1.298 -20.497 1.00 95.94 124 TYR A O 1
ATOM 1019 N N . LEU A 1 125 ? 16.008 -1.877 -18.521 1.00 94.44 125 LEU A N 1
ATOM 1020 C CA . LEU A 1 125 ? 17.317 -2.236 -19.077 1.00 94.44 125 LEU A CA 1
ATOM 1021 C C . LEU A 1 125 ? 17.206 -3.360 -20.119 1.00 94.44 125 LEU A C 1
ATOM 1023 O O . LEU A 1 125 ? 17.879 -3.325 -21.151 1.00 94.44 125 LEU A O 1
ATOM 1027 N N . GLY A 1 126 ? 16.348 -4.352 -19.878 1.00 93.38 126 GLY A N 1
ATOM 1028 C CA . GLY A 1 126 ? 16.103 -5.454 -20.807 1.00 93.38 126 GLY A CA 1
ATOM 1029 C C . GLY A 1 126 ? 15.496 -4.992 -22.134 1.00 93.38 126 GLY A C 1
ATOM 1030 O O . GLY A 1 126 ? 16.022 -5.318 -23.201 1.00 93.38 126 GLY A O 1
ATOM 1031 N N . VAL A 1 127 ? 14.416 -4.208 -22.081 1.00 91.69 127 VAL A N 1
ATOM 1032 C CA . VAL A 1 127 ? 13.712 -3.720 -23.279 1.00 91.69 127 VAL A CA 1
ATOM 1033 C C . VAL A 1 127 ? 14.556 -2.689 -24.031 1.00 91.69 127 VAL A C 1
ATOM 1035 O O . VAL A 1 127 ? 14.630 -2.745 -25.258 1.00 91.69 127 VAL A O 1
ATOM 1038 N N . GLN A 1 128 ? 15.268 -1.807 -23.322 1.00 90.81 128 GLN A N 1
ATOM 1039 C CA . GLN A 1 128 ? 16.192 -0.846 -23.930 1.00 90.81 128 GLN A CA 1
ATOM 1040 C C . GLN A 1 128 ? 17.304 -1.556 -24.717 1.00 90.81 128 GLN A C 1
ATOM 1042 O O . GLN A 1 128 ? 17.561 -1.210 -25.872 1.00 90.81 128 GLN A O 1
ATOM 1047 N N . ASN A 1 129 ? 17.923 -2.587 -24.135 1.00 88.25 129 ASN A N 1
ATOM 1048 C CA . ASN A 1 129 ? 18.961 -3.371 -24.807 1.00 88.25 129 ASN A CA 1
ATOM 1049 C C . ASN A 1 129 ? 18.422 -4.146 -26.018 1.00 88.25 129 ASN A C 1
ATOM 1051 O O . ASN A 1 129 ? 19.107 -4.246 -27.036 1.00 88.25 129 ASN A O 1
ATOM 1055 N N . ALA A 1 130 ? 17.208 -4.697 -25.933 1.00 84.75 130 ALA A N 1
ATOM 1056 C CA . ALA A 1 130 ? 16.569 -5.375 -27.061 1.00 84.75 130 ALA A CA 1
ATOM 1057 C C . ALA A 1 130 ? 16.282 -4.403 -28.218 1.00 84.75 130 ALA A C 1
ATOM 1059 O O . ALA A 1 130 ? 16.574 -4.716 -29.371 1.00 84.75 130 ALA A O 1
ATOM 1060 N N . MET A 1 131 ? 15.788 -3.199 -27.914 1.00 81.56 131 MET A N 1
ATOM 1061 C CA . MET A 1 131 ? 15.566 -2.152 -28.915 1.00 81.56 131 MET A CA 1
ATOM 1062 C C . MET A 1 131 ? 16.873 -1.677 -29.560 1.00 81.56 131 MET A C 1
ATOM 1064 O O . MET A 1 131 ? 16.918 -1.523 -30.776 1.00 81.56 131 MET A O 1
ATOM 1068 N N . ALA A 1 132 ? 17.949 -1.512 -28.783 1.00 80.94 132 ALA A N 1
ATOM 1069 C CA . ALA A 1 132 ? 19.262 -1.139 -29.314 1.00 80.94 132 ALA A CA 1
ATOM 1070 C C . ALA A 1 132 ? 19.848 -2.198 -30.268 1.00 80.94 132 ALA A C 1
ATOM 1072 O O . ALA A 1 132 ? 20.502 -1.850 -31.244 1.00 80.94 132 ALA A O 1
ATOM 1073 N N . LYS A 1 133 ? 19.597 -3.491 -30.019 1.00 77.75 133 LYS A N 1
ATOM 1074 C CA . LYS A 1 133 ? 20.024 -4.582 -30.917 1.00 77.75 133 LYS A CA 1
ATOM 1075 C C . LYS A 1 133 ? 19.177 -4.675 -32.188 1.00 77.75 133 LYS A C 1
ATOM 1077 O O . LYS A 1 133 ? 19.702 -5.046 -33.232 1.00 77.75 133 LYS A O 1
ATOM 1082 N N . ASN A 1 134 ? 17.889 -4.351 -32.093 1.00 72.75 134 ASN A N 1
ATOM 1083 C CA . ASN A 1 134 ? 16.945 -4.444 -33.209 1.00 72.75 134 ASN A CA 1
ATOM 1084 C C . ASN A 1 134 ? 16.934 -3.196 -34.110 1.00 72.75 134 ASN A C 1
ATOM 1086 O O . ASN A 1 134 ? 16.412 -3.272 -35.218 1.00 72.75 134 ASN A O 1
ATOM 1090 N N . ASN A 1 135 ? 17.539 -2.087 -33.670 1.00 61.16 135 ASN A N 1
ATOM 1091 C CA . ASN A 1 135 ? 17.883 -0.928 -34.497 1.00 61.16 135 ASN A CA 1
ATOM 1092 C C . ASN A 1 135 ? 19.408 -0.881 -34.707 1.00 61.16 135 ASN A C 1
ATOM 1094 O O . ASN A 1 135 ? 20.081 -0.080 -34.049 1.00 61.16 135 ASN A O 1
ATOM 1098 N N . PRO A 1 136 ? 19.993 -1.719 -35.587 1.00 53.50 136 PRO A N 1
ATOM 1099 C CA . PRO A 1 136 ? 21.365 -1.489 -36.003 1.00 53.50 136 PRO A CA 1
ATOM 1100 C C . PRO A 1 136 ? 21.390 -0.129 -36.703 1.00 53.50 136 PRO A C 1
ATOM 1102 O O . PRO A 1 136 ? 20.688 0.088 -37.687 1.00 53.50 136 PRO A O 1
ATOM 1105 N N . VAL A 1 137 ? 22.145 0.813 -36.147 1.00 52.25 137 VAL A N 1
ATOM 1106 C CA . VAL A 1 137 ? 22.423 2.092 -36.799 1.00 52.25 137 VAL A CA 1
ATOM 1107 C C . VAL A 1 137 ? 23.052 1.761 -38.155 1.00 52.25 137 VAL A C 1
ATOM 1109 O O . VAL A 1 137 ? 24.131 1.166 -38.184 1.00 52.25 137 VAL A O 1
ATOM 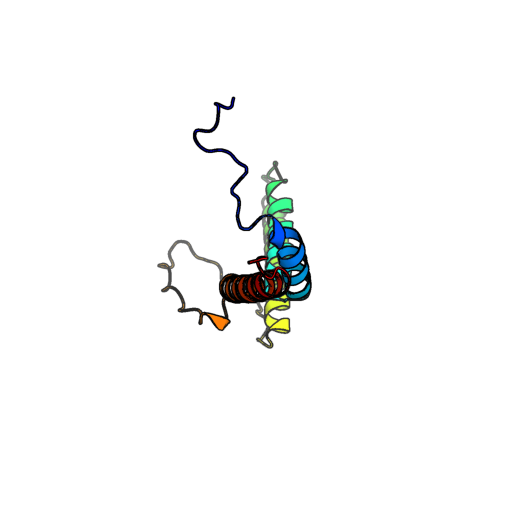1112 N N . GLU A 1 138 ? 22.355 2.068 -39.255 1.00 46.81 138 GLU A N 1
ATOM 1113 C CA . GLU A 1 138 ? 22.941 2.049 -40.599 1.00 46.81 138 GLU A CA 1
ATOM 1114 C C . GLU A 1 138 ? 24.199 2.930 -40.567 1.00 46.81 138 GLU A C 1
ATOM 1116 O O . GLU A 1 138 ? 24.128 4.105 -40.197 1.00 46.81 138 GLU A O 1
ATOM 1121 N N . GLN A 1 139 ? 25.349 2.313 -40.854 1.00 38.09 139 GLN A N 1
ATOM 1122 C CA . GLN A 1 139 ? 26.632 2.992 -41.049 1.00 38.09 139 GLN A CA 1
ATOM 1123 C C . GLN A 1 139 ? 26.713 3.568 -42.458 1.00 38.09 139 GLN A C 1
ATOM 1125 O O . GLN A 1 139 ? 26.268 2.866 -43.396 1.00 38.09 139 GLN A O 1
#

Secondary structure (DSSP, 8-state):
--PPPSS-TT--TTTTTHHHHHHHHHHHHTT-HHHHHHHHHHHHHHHHHT-------HHHHHHHHHHHHHHHHHHHHHHHHHHTPPPPSSPPP--TTS---------GGG-HHHHHHHHHHHHHHHHHHHHHHHS----

Foldseek 3Di:
DDDDDPDDPPPPVCVVPVVVLVVVLCVVLVPDLVSVLVVQVVVLVVVVVVPPDDDPDPVVVVVVVVVSQVSNLVSVQSSCVVVVHDRDPGDDDPDVPDDPDDDPCQPLCNPPVSVSVVVSVVVSVVVVVVVCVVDDPDD

Radius of gyration: 22.71 Å; chains: 1; bounding box: 51×47×65 Å

Sequence (139 aa):
DSIRAAISPDMNPFKPFLTELKARHEARTNDNPDFVFTRDRLALTQELTHETTISLNEDKRRAQQERIEERQLALENTLRKAKGEEPLAKLEREDETTPHIEDKKIKPEDDAYLSESGRILLDYLGVQNAMAKNNPVEQ

pLDDT: mean 87.22, std 15.25, range [38.09, 98.25]